Protein AF-A0A7C1W800-F1 (afdb_monomer_lite)

Sequence (62 aa):
MIGPKVYDHVDILVEKKLVNAKPQGSTEVLTTSRLFPEYFGIDSTKPEEIREFLARKTGVKK

Radius of gyration: 12.6 Å; chains: 1; bounding box: 30×22×26 Å

pLDDT: mean 86.95, std 9.16, range [51.62, 95.5]

Foldseek 3Di:
DPDPCVVVVVVVCVVVVQWDWDDDDPDTDIDGDPCNCVVVVNPDPDPVSVVVVCCVVVVPDD

Structure (mmCIF, N/CA/C/O backbone):
data_AF-A0A7C1W800-F1
#
_entry.id   AF-A0A7C1W800-F1
#
loop_
_atom_site.group_PDB
_atom_site.id
_atom_site.type_symbol
_atom_site.label_atom_id
_atom_site.label_alt_id
_atom_site.label_comp_id
_atom_site.label_asym_id
_atom_site.label_entity_id
_atom_site.label_seq_id
_atom_site.pdbx_PDB_ins_code
_atom_site.Cartn_x
_atom_site.Cartn_y
_atom_site.Cartn_z
_atom_site.occupancy
_atom_site.B_iso_or_equiv
_atom_site.auth_seq_id
_atom_site.auth_comp_id
_atom_site.auth_asym_id
_atom_site.auth_atom_id
_atom_site.pdbx_PDB_model_num
ATOM 1 N N . MET A 1 1 ? 13.353 -12.696 2.773 1.00 55.12 1 MET A N 1
ATOM 2 C CA . MET A 1 1 ? 13.025 -11.922 1.555 1.00 55.12 1 MET A CA 1
ATOM 3 C C . MET A 1 1 ? 11.664 -12.364 1.068 1.00 55.12 1 MET A C 1
ATOM 5 O O . MET A 1 1 ? 11.445 -13.564 0.957 1.00 55.12 1 MET A O 1
ATOM 9 N N . ILE A 1 2 ? 10.754 -11.421 0.830 1.00 70.50 2 ILE A N 1
ATOM 10 C CA . ILE A 1 2 ? 9.508 -11.709 0.114 1.00 70.50 2 ILE A CA 1
ATOM 11 C C . ILE A 1 2 ? 9.934 -12.006 -1.331 1.00 70.50 2 ILE A C 1
ATOM 13 O O . ILE A 1 2 ? 10.743 -11.264 -1.880 1.00 70.50 2 ILE A O 1
ATOM 17 N N . GLY A 1 3 ? 9.535 -13.154 -1.883 1.00 82.75 3 GLY A N 1
ATOM 18 C CA . GLY A 1 3 ? 10.018 -13.622 -3.188 1.00 82.75 3 GLY A CA 1
ATOM 19 C C . GLY A 1 3 ? 9.703 -12.656 -4.344 1.00 82.75 3 GLY A C 1
ATOM 20 O O . GLY A 1 3 ? 8.960 -11.695 -4.154 1.00 82.75 3 GLY A O 1
ATOM 21 N N . PRO A 1 4 ? 10.200 -12.926 -5.566 1.00 86.75 4 PRO A N 1
ATOM 22 C CA . PRO A 1 4 ? 10.093 -12.007 -6.708 1.00 86.75 4 PRO A CA 1
ATOM 23 C C . PRO A 1 4 ? 8.649 -11.631 -7.082 1.00 86.75 4 PRO A C 1
ATOM 25 O O . PRO A 1 4 ? 8.421 -10.554 -7.611 1.00 86.75 4 PRO A O 1
ATOM 28 N N . LYS A 1 5 ? 7.656 -12.452 -6.721 1.00 87.81 5 LYS A N 1
ATOM 29 C CA . LYS A 1 5 ? 6.224 -12.144 -6.903 1.00 87.81 5 LYS A CA 1
ATOM 30 C C . LYS A 1 5 ? 5.749 -10.885 -6.166 1.00 87.81 5 LYS A C 1
ATOM 32 O O . LYS A 1 5 ? 4.658 -10.396 -6.432 1.00 87.81 5 LYS A O 1
ATOM 37 N N . VAL A 1 6 ? 6.530 -10.369 -5.214 1.00 88.69 6 VAL A N 1
ATOM 38 C CA . VAL A 1 6 ? 6.183 -9.133 -4.502 1.00 88.69 6 VAL A CA 1
ATOM 39 C C . VAL A 1 6 ? 6.111 -7.934 -5.442 1.00 88.69 6 VAL A C 1
ATOM 41 O O . VAL A 1 6 ? 5.278 -7.068 -5.209 1.00 88.69 6 VAL A O 1
ATOM 44 N N . TYR A 1 7 ? 6.919 -7.905 -6.507 1.00 87.75 7 TYR A N 1
ATOM 45 C CA . TYR A 1 7 ? 6.887 -6.823 -7.491 1.00 87.75 7 TYR A CA 1
ATOM 46 C C . TYR A 1 7 ? 5.537 -6.795 -8.221 1.00 87.75 7 TYR A C 1
ATOM 48 O O . TYR A 1 7 ? 4.874 -5.764 -8.198 1.00 87.75 7 TYR A O 1
ATOM 56 N N . ASP A 1 8 ? 5.042 -7.954 -8.677 1.00 91.31 8 ASP A N 1
ATOM 57 C CA . ASP A 1 8 ? 3.703 -8.070 -9.277 1.00 91.31 8 ASP A CA 1
ATOM 58 C C . ASP A 1 8 ? 2.600 -7.578 -8.319 1.00 91.31 8 ASP A C 1
ATOM 60 O O . ASP A 1 8 ? 1.618 -6.955 -8.720 1.00 91.31 8 ASP A O 1
ATOM 64 N N . HIS A 1 9 ? 2.740 -7.849 -7.017 1.00 91.88 9 HIS A N 1
ATOM 65 C CA . HIS A 1 9 ? 1.789 -7.366 -6.014 1.00 91.88 9 HIS A CA 1
ATOM 66 C C . HIS A 1 9 ? 1.871 -5.852 -5.803 1.00 91.88 9 HIS 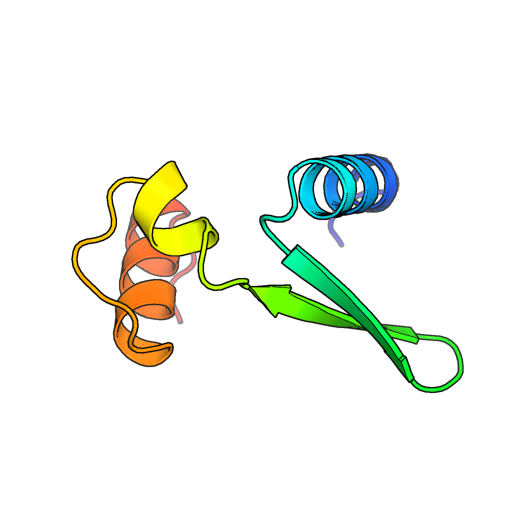A C 1
ATOM 68 O O . HIS A 1 9 ? 0.834 -5.217 -5.608 1.00 91.88 9 HIS A O 1
ATOM 74 N N . VAL A 1 10 ? 3.073 -5.274 -5.832 1.00 91.81 10 VAL A N 1
ATOM 75 C CA . VAL A 1 10 ? 3.266 -3.822 -5.753 1.00 91.81 10 VAL A CA 1
ATOM 76 C C . VAL A 1 10 ? 2.609 -3.146 -6.953 1.00 91.81 10 VAL A C 1
ATOM 78 O O . VAL A 1 10 ? 1.845 -2.204 -6.746 1.00 91.81 10 VAL A O 1
ATOM 81 N N . ASP A 1 11 ? 2.790 -3.679 -8.161 1.00 91.88 11 ASP A N 1
ATOM 82 C CA . ASP A 1 11 ? 2.171 -3.146 -9.379 1.00 91.88 11 ASP A CA 1
ATOM 83 C C . ASP A 1 11 ? 0.640 -3.134 -9.278 1.00 91.88 11 ASP A C 1
ATOM 85 O O . ASP A 1 11 ? 0.005 -2.105 -9.517 1.00 91.88 11 ASP A O 1
ATOM 89 N N . ILE A 1 12 ? 0.036 -4.230 -8.802 1.00 94.44 12 ILE A N 1
ATOM 90 C CA . ILE A 1 12 ? -1.419 -4.313 -8.576 1.00 94.44 12 ILE A CA 1
ATOM 91 C C . ILE A 1 12 ? -1.888 -3.280 -7.535 1.00 94.44 12 ILE A C 1
ATOM 93 O O . ILE A 1 12 ? -2.959 -2.682 -7.677 1.00 94.44 12 ILE A O 1
ATOM 97 N N . LEU A 1 13 ? -1.122 -3.067 -6.460 1.00 94.12 13 LEU A N 1
ATOM 98 C CA . LEU A 1 13 ? -1.464 -2.088 -5.420 1.00 94.12 13 LEU A CA 1
ATOM 99 C C . LEU A 1 13 ? -1.361 -0.644 -5.928 1.00 94.12 13 LEU A C 1
ATOM 101 O O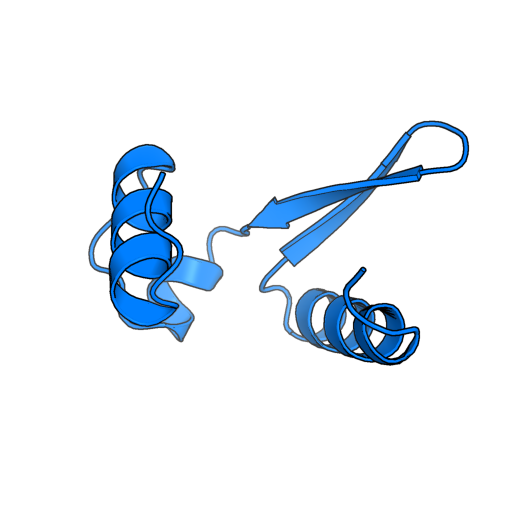 . LEU A 1 13 ? -2.165 0.202 -5.517 1.00 94.12 13 LEU A O 1
ATOM 105 N N . VAL A 1 14 ? -0.408 -0.370 -6.819 1.00 94.50 14 VAL A N 1
ATOM 106 C CA . VAL A 1 14 ? -0.254 0.924 -7.493 1.00 94.50 14 VAL A CA 1
ATOM 107 C C . VAL A 1 14 ? -1.394 1.152 -8.486 1.00 94.50 14 VAL A C 1
ATOM 109 O O . VAL A 1 14 ? -2.032 2.204 -8.441 1.00 94.50 14 VAL A O 1
ATOM 112 N N . GLU A 1 15 ? -1.734 0.157 -9.311 1.00 95.50 15 GLU A N 1
ATOM 113 C CA . GLU A 1 15 ? -2.849 0.225 -10.268 1.00 95.50 15 GLU A CA 1
ATOM 114 C C . GLU A 1 15 ? -4.185 0.509 -9.562 1.00 95.50 15 GLU A C 1
ATOM 116 O O . GLU A 1 15 ? -4.974 1.355 -9.991 1.00 95.50 15 GLU A O 1
ATOM 121 N N . LYS A 1 16 ? -4.410 -0.127 -8.405 1.00 94.38 16 LYS A N 1
ATOM 122 C CA . LYS A 1 16 ? -5.591 0.108 -7.557 1.00 94.38 16 LYS A CA 1
ATOM 123 C C . LYS A 1 16 ? -5.553 1.425 -6.780 1.00 94.38 16 LYS A C 1
ATOM 125 O O . LYS A 1 16 ? -6.489 1.708 -6.035 1.00 94.38 16 LYS A O 1
ATOM 130 N N . LYS A 1 17 ? -4.499 2.234 -6.929 1.00 93.88 17 LYS A N 1
ATOM 131 C CA . LYS A 1 17 ? -4.284 3.500 -6.207 1.00 93.88 17 LYS A CA 1
ATOM 132 C C . LYS A 1 17 ? -4.255 3.336 -4.684 1.00 93.88 17 LYS A C 1
ATOM 134 O O . LYS A 1 17 ? -4.547 4.284 -3.955 1.00 93.88 17 LYS A O 1
ATOM 139 N N . LEU A 1 18 ? -3.910 2.149 -4.186 1.00 93.56 18 LEU A N 1
ATOM 140 C CA . LEU A 1 18 ? -3.799 1.858 -2.752 1.00 93.56 18 LEU A CA 1
ATOM 141 C C . LEU A 1 18 ? -2.421 2.248 -2.209 1.00 93.56 18 LEU A C 1
ATOM 143 O O . LEU A 1 18 ? -2.295 2.664 -1.057 1.00 93.56 18 LEU A O 1
ATOM 147 N N . VAL A 1 19 ? -1.389 2.150 -3.044 1.00 94.31 19 VAL A N 1
ATOM 148 C CA . VAL A 1 19 ? -0.009 2.507 -2.708 1.00 94.31 19 VAL A CA 1
ATOM 149 C C . VAL A 1 19 ? 0.553 3.422 -3.791 1.00 94.31 19 VAL A C 1
ATOM 151 O O . VAL A 1 19 ? 0.250 3.267 -4.967 1.00 94.31 19 VAL A O 1
ATOM 154 N N . ASN A 1 20 ? 1.378 4.379 -3.384 1.00 93.31 20 ASN A N 1
ATOM 155 C CA . ASN A 1 20 ? 2.195 5.188 -4.274 1.00 93.31 20 ASN A CA 1
ATOM 156 C C . ASN A 1 20 ? 3.628 4.660 -4.243 1.00 93.31 20 ASN A C 1
ATOM 158 O O . ASN A 1 20 ? 4.183 4.489 -3.156 1.00 93.31 20 ASN A O 1
ATOM 162 N N . ALA A 1 21 ? 4.224 4.460 -5.414 1.00 93.25 21 ALA A N 1
ATOM 163 C CA . ALA A 1 21 ? 5.641 4.162 -5.561 1.00 93.25 21 ALA A CA 1
ATOM 164 C C . ALA A 1 21 ? 6.373 5.423 -6.027 1.00 93.25 21 ALA A C 1
ATOM 166 O O . ALA A 1 21 ? 6.003 6.029 -7.035 1.00 93.25 21 ALA A O 1
ATOM 167 N N . LYS A 1 22 ? 7.386 5.855 -5.270 1.00 92.81 22 LYS A N 1
ATOM 168 C CA . LYS A 1 22 ? 8.256 6.970 -5.654 1.00 92.81 22 LYS A CA 1
ATOM 169 C C . LYS A 1 22 ? 9.690 6.465 -5.824 1.00 92.81 22 LYS A C 1
ATOM 171 O O . LYS A 1 22 ? 10.239 5.945 -4.850 1.00 92.81 22 LYS A O 1
ATOM 176 N N . PRO A 1 23 ? 10.323 6.652 -6.994 1.00 90.75 23 PRO A N 1
ATOM 177 C CA . PRO A 1 23 ? 11.704 6.236 -7.193 1.00 90.75 23 PRO A CA 1
ATOM 178 C C . PRO A 1 23 ? 12.652 7.070 -6.323 1.00 90.75 23 PRO A C 1
ATOM 180 O O . PRO A 1 23 ? 12.537 8.297 -6.239 1.00 90.75 23 PRO A O 1
ATOM 183 N N . GLN A 1 24 ? 13.601 6.394 -5.683 1.00 92.31 24 GLN A N 1
ATOM 184 C CA . GLN A 1 24 ? 14.679 6.978 -4.894 1.00 92.31 24 GLN A CA 1
ATOM 185 C C . GLN A 1 24 ? 15.997 6.278 -5.255 1.00 92.31 24 GLN A C 1
ATOM 187 O O . GLN A 1 24 ? 16.466 5.369 -4.575 1.00 92.31 24 GLN A O 1
ATOM 192 N N . GLY A 1 25 ? 16.606 6.709 -6.363 1.00 90.19 25 GLY A N 1
ATOM 193 C CA . GLY A 1 25 ? 17.814 6.077 -6.896 1.00 90.19 25 GLY A CA 1
ATOM 194 C C . GLY A 1 25 ? 17.500 4.719 -7.524 1.00 90.19 25 GLY A C 1
ATOM 195 O O . GLY A 1 25 ? 16.701 4.651 -8.453 1.00 90.19 25 GLY A O 1
ATOM 196 N N . SER A 1 26 ? 18.136 3.654 -7.030 1.00 87.44 26 SER A N 1
ATOM 197 C CA . SER A 1 26 ? 17.917 2.270 -7.481 1.00 87.44 26 SER A CA 1
ATOM 198 C C . SER A 1 26 ? 16.808 1.533 -6.721 1.00 87.44 26 SER A C 1
ATOM 200 O O . SER A 1 26 ? 16.582 0.349 -6.969 1.00 87.44 26 SER A O 1
ATOM 202 N N . THR A 1 27 ? 16.139 2.201 -5.779 1.00 88.19 27 THR A N 1
ATOM 203 C CA . THR A 1 27 ? 15.037 1.643 -4.989 1.00 88.19 27 THR A CA 1
ATOM 204 C C . THR A 1 27 ? 13.783 2.497 -5.123 1.00 88.19 27 THR A C 1
ATOM 206 O O . THR A 1 27 ? 13.813 3.611 -5.649 1.00 88.19 27 THR A O 1
ATOM 209 N N . GLU A 1 28 ? 12.664 1.978 -4.630 1.00 88.50 28 GLU A N 1
ATOM 210 C CA . GLU A 1 28 ? 11.391 2.688 -4.595 1.00 88.50 28 GLU A CA 1
ATOM 211 C C . GLU A 1 28 ? 10.893 2.803 -3.159 1.00 88.50 28 GLU A C 1
ATOM 213 O O . GLU A 1 28 ? 10.949 1.853 -2.374 1.00 88.50 28 GLU A O 1
ATOM 218 N N . VAL A 1 29 ? 10.381 3.982 -2.815 1.00 93.44 29 VAL A N 1
ATOM 219 C CA . VAL A 1 29 ? 9.688 4.217 -1.552 1.00 93.44 29 VAL A CA 1
ATOM 220 C C . VAL A 1 29 ? 8.201 4.029 -1.786 1.00 93.44 29 VAL A C 1
ATOM 222 O O . VAL A 1 29 ? 7.573 4.788 -2.527 1.00 93.44 29 VAL A O 1
ATOM 225 N N . LEU A 1 30 ? 7.638 3.029 -1.115 1.00 92.88 30 LEU A N 1
ATOM 226 C CA . LEU A 1 30 ? 6.209 2.750 -1.130 1.00 92.88 30 LEU A CA 1
ATOM 227 C C . LEU A 1 30 ? 5.512 3.493 0.011 1.00 92.88 30 LEU A C 1
ATOM 229 O O . LEU A 1 30 ? 5.955 3.454 1.158 1.00 92.88 30 LEU A O 1
ATOM 233 N N . THR A 1 31 ? 4.406 4.167 -0.293 1.00 92.69 31 THR A N 1
ATOM 234 C CA . THR A 1 31 ? 3.598 4.905 0.691 1.00 92.69 31 THR A CA 1
ATOM 235 C C . THR A 1 31 ? 2.121 4.583 0.504 1.00 92.69 31 THR A C 1
ATOM 237 O O . THR A 1 31 ? 1.625 4.620 -0.619 1.00 92.69 31 THR A O 1
ATOM 240 N N . THR A 1 32 ? 1.387 4.304 1.582 1.00 91.62 32 THR A N 1
ATOM 241 C CA . THR A 1 32 ? -0.067 4.082 1.510 1.00 91.62 32 THR A CA 1
ATOM 242 C C . THR A 1 32 ? -0.795 5.356 1.091 1.00 91.62 32 THR A C 1
ATOM 244 O O . THR A 1 32 ? -0.488 6.449 1.574 1.00 91.62 32 THR A O 1
ATOM 247 N N . SER A 1 33 ? -1.768 5.228 0.193 1.00 91.62 33 SER A N 1
ATOM 248 C CA . SER A 1 33 ? -2.596 6.350 -0.246 1.00 91.62 33 SER A CA 1
ATOM 249 C C . SER A 1 33 ? -3.736 6.631 0.743 1.00 91.62 33 SER A C 1
ATOM 251 O O . SER A 1 33 ? -3.982 5.869 1.677 1.00 91.62 33 SER A O 1
ATOM 253 N N . ARG A 1 34 ? -4.486 7.714 0.508 1.00 88.56 34 ARG A N 1
ATOM 254 C CA . ARG A 1 34 ? -5.708 8.028 1.272 1.00 88.56 34 ARG A CA 1
ATOM 255 C C . ARG A 1 34 ? -6.848 7.033 1.035 1.00 88.56 34 ARG A C 1
ATOM 257 O O . ARG A 1 34 ? -7.723 6.941 1.880 1.00 88.56 34 ARG A O 1
ATOM 264 N N . LEU A 1 35 ? -6.823 6.302 -0.082 1.00 90.19 35 LEU A N 1
ATOM 265 C CA . LEU A 1 35 ? -7.812 5.269 -0.399 1.00 90.19 35 LEU A CA 1
ATOM 266 C C . LEU A 1 35 ? -7.552 3.979 0.388 1.00 90.19 35 LEU A C 1
ATOM 268 O O . LEU A 1 35 ? -8.451 3.167 0.568 1.00 90.19 35 LEU A O 1
ATOM 272 N N . PHE A 1 36 ? -6.321 3.779 0.863 1.00 91.50 36 PHE A N 1
ATOM 273 C CA . PHE A 1 36 ? -5.933 2.554 1.549 1.00 91.50 36 PHE A CA 1
ATOM 274 C C . PHE A 1 36 ? -6.793 2.267 2.795 1.00 91.50 36 PHE A C 1
ATOM 276 O O . PHE A 1 36 ? -7.341 1.169 2.872 1.00 91.50 36 PHE A O 1
ATOM 283 N N . PRO A 1 37 ? -6.978 3.205 3.749 1.00 91.19 37 PRO A N 1
ATOM 284 C CA . PRO A 1 37 ? -7.815 2.952 4.920 1.00 91.19 37 PRO A CA 1
ATOM 285 C C . PRO A 1 37 ? -9.263 2.638 4.543 1.00 91.19 37 PRO A C 1
ATOM 287 O O . PRO A 1 37 ? -9.817 1.664 5.037 1.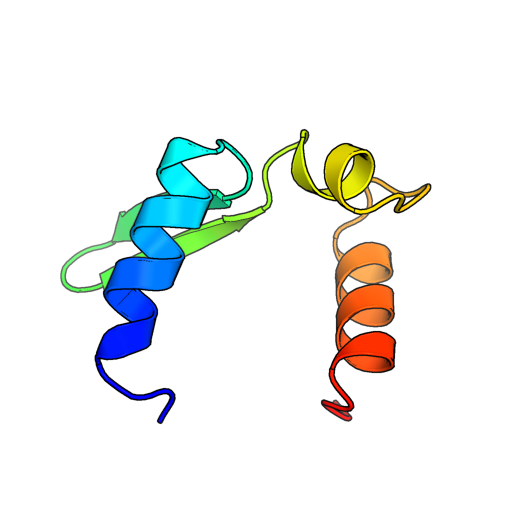00 91.19 37 PRO A O 1
ATOM 290 N N . GLU A 1 38 ? -9.839 3.395 3.608 1.00 89.44 38 GLU A N 1
ATOM 291 C CA . GLU A 1 38 ? -11.218 3.216 3.143 1.00 89.44 38 GLU A CA 1
ATOM 292 C C . GLU A 1 38 ? -11.430 1.838 2.502 1.00 89.44 38 GLU A C 1
ATOM 294 O O . GLU A 1 38 ? -12.355 1.115 2.864 1.00 89.44 38 GLU A O 1
ATOM 299 N N . TYR A 1 39 ? -10.519 1.422 1.618 1.00 90.19 39 TYR A N 1
ATOM 300 C CA . TYR A 1 39 ? -10.587 0.124 0.948 1.00 90.19 39 TYR A CA 1
ATOM 301 C C . TYR A 1 39 ? -10.496 -1.057 1.926 1.00 90.19 39 TYR A C 1
ATOM 303 O O . TYR A 1 39 ? -11.117 -2.098 1.710 1.00 90.19 39 TYR A O 1
ATOM 311 N N . PHE A 1 40 ? -9.714 -0.916 3.000 1.00 88.69 40 PHE A N 1
ATOM 312 C CA . PHE A 1 40 ? -9.512 -1.971 3.997 1.00 88.69 40 PHE A CA 1
ATOM 313 C C . PHE A 1 40 ? -10.413 -1.849 5.235 1.00 88.69 40 PHE A C 1
ATOM 315 O O . PHE A 1 40 ? -10.295 -2.693 6.128 1.00 88.69 40 PHE A O 1
ATOM 322 N N . GLY A 1 41 ? -11.304 -0.852 5.285 1.00 87.94 41 GLY A N 1
ATOM 323 C CA . GLY A 1 41 ? -12.205 -0.612 6.416 1.00 87.94 41 GLY A CA 1
ATOM 324 C C . GLY A 1 41 ? -11.476 -0.198 7.698 1.00 87.94 41 GLY A C 1
ATOM 325 O O . GLY A 1 41 ? -11.789 -0.697 8.774 1.00 87.94 41 GLY A O 1
ATOM 326 N N . ILE A 1 42 ? -10.450 0.647 7.579 1.00 88.06 42 ILE A N 1
ATOM 327 C CA . ILE A 1 42 ? -9.699 1.203 8.708 1.00 88.06 42 ILE A CA 1
ATOM 328 C C . ILE A 1 42 ? -10.259 2.596 9.011 1.00 88.06 42 ILE A C 1
ATOM 330 O O . ILE A 1 42 ? -10.083 3.518 8.216 1.00 88.06 42 ILE A O 1
ATOM 334 N N . ASP A 1 43 ? -10.848 2.773 10.194 1.00 83.69 43 ASP A N 1
ATOM 335 C CA . ASP A 1 43 ? -11.460 4.037 10.649 1.00 83.69 43 ASP A CA 1
ATOM 336 C C . ASP A 1 43 ? -10.439 5.132 11.028 1.00 83.69 43 ASP A C 1
ATOM 338 O O . ASP A 1 43 ? -10.730 6.050 11.795 1.00 83.69 43 ASP A O 1
ATOM 342 N N . SER A 1 44 ? -9.210 5.046 10.513 1.00 82.56 44 SER A N 1
ATOM 343 C CA . SER A 1 44 ? -8.125 5.964 10.841 1.00 82.56 44 SER A CA 1
ATOM 344 C C . SER A 1 44 ? -7.249 6.291 9.646 1.00 82.56 44 SER A C 1
ATOM 346 O O . SER A 1 44 ? -6.858 5.428 8.863 1.00 82.56 44 SER A O 1
ATOM 348 N N . THR A 1 45 ? -6.872 7.564 9.558 1.00 82.38 45 THR A N 1
ATOM 349 C CA . THR A 1 45 ? -5.902 8.078 8.587 1.00 82.38 45 THR A CA 1
ATOM 350 C C . THR A 1 45 ? -4.517 8.288 9.198 1.00 82.38 45 THR A C 1
ATOM 352 O O . THR A 1 45 ? -3.625 8.792 8.513 1.00 82.38 45 THR A O 1
ATOM 355 N N . LYS A 1 46 ? -4.320 7.963 10.486 1.00 87.69 46 LYS A N 1
ATOM 356 C CA . LYS A 1 46 ? -3.026 8.146 11.153 1.00 87.69 46 LYS A CA 1
ATOM 357 C C . LYS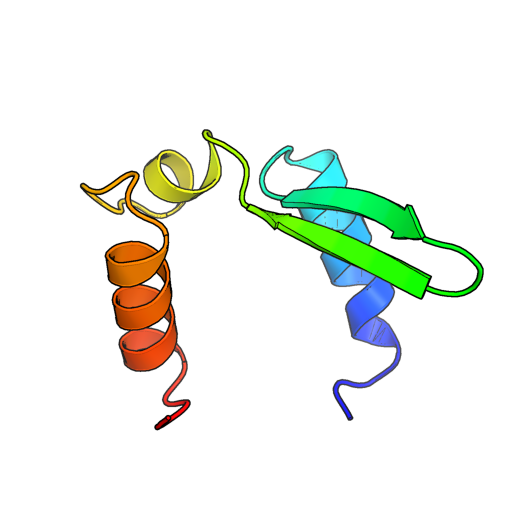 A 1 46 ? -2.082 6.991 10.803 1.00 87.69 46 LYS A C 1
ATOM 359 O O . LYS A 1 46 ? -2.448 5.833 11.017 1.00 87.69 46 LYS A O 1
ATOM 364 N N . PRO A 1 47 ? -0.863 7.267 10.303 1.00 86.12 47 PRO A N 1
ATOM 365 C CA . PRO A 1 47 ? 0.090 6.225 9.922 1.00 86.12 47 PRO A CA 1
ATOM 366 C C . PRO A 1 47 ? 0.391 5.222 11.040 1.00 86.12 47 PRO A C 1
ATOM 368 O O . PRO A 1 47 ? 0.574 4.036 10.772 1.00 86.12 47 PRO A O 1
ATOM 371 N N . GLU A 1 48 ? 0.440 5.678 12.289 1.00 88.06 48 GLU A N 1
ATOM 372 C CA . GLU A 1 48 ? 0.722 4.858 13.467 1.00 88.06 48 GLU A CA 1
ATOM 373 C C . GLU A 1 48 ? -0.391 3.832 13.704 1.00 88.06 48 GLU A C 1
ATOM 375 O O . GLU A 1 48 ? -0.113 2.642 13.840 1.00 88.06 48 GLU A O 1
ATOM 380 N N . GLU A 1 49 ? -1.648 4.274 13.660 1.00 88.12 49 GLU A N 1
ATOM 381 C CA . GLU A 1 49 ? -2.823 3.420 13.862 1.00 88.12 49 GLU A CA 1
ATOM 382 C C . GLU A 1 49 ? -2.978 2.409 12.712 1.00 88.12 49 GLU A C 1
ATOM 384 O O . GLU A 1 49 ? -3.252 1.230 12.945 1.00 88.12 49 GLU A O 1
ATOM 389 N N . ILE A 1 50 ? -2.696 2.827 11.471 1.00 87.69 50 ILE A N 1
ATOM 390 C CA . ILE A 1 50 ? -2.675 1.930 10.303 1.00 87.69 50 ILE A CA 1
ATOM 391 C C . ILE A 1 50 ? -1.575 0.867 10.457 1.00 87.69 50 ILE A C 1
ATOM 393 O O . ILE A 1 50 ? -1.814 -0.314 10.198 1.00 87.69 50 ILE A O 1
ATOM 397 N N . ARG A 1 51 ? -0.372 1.251 10.906 1.00 87.69 51 ARG A N 1
ATOM 398 C CA . ARG A 1 51 ? 0.726 0.300 11.161 1.00 87.69 51 ARG A CA 1
ATOM 399 C C . ARG A 1 51 ? 0.352 -0.713 12.235 1.00 87.69 51 ARG A C 1
ATOM 401 O O . ARG A 1 51 ? 0.620 -1.897 12.053 1.00 87.69 51 ARG A O 1
ATOM 408 N N . GLU A 1 52 ? -0.276 -0.278 13.324 1.00 88.06 52 GLU A N 1
ATOM 409 C CA . GLU A 1 52 ? -0.748 -1.185 14.372 1.00 88.06 52 GLU A CA 1
ATOM 410 C C . GLU A 1 52 ? -1.821 -2.14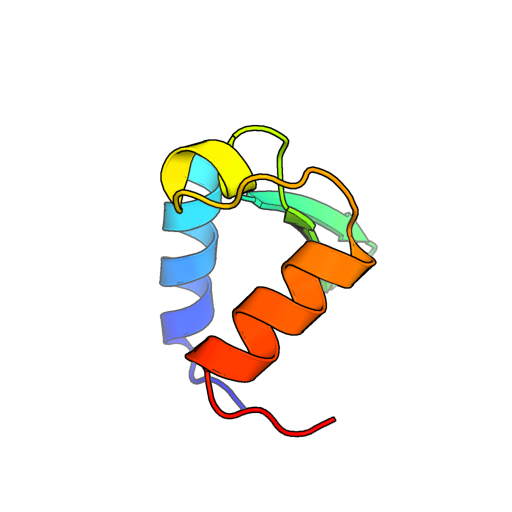9 13.871 1.00 88.06 52 GLU A C 1
ATOM 412 O O . GLU A 1 52 ? -1.777 -3.337 14.196 1.00 88.06 52 GLU A O 1
ATOM 417 N N . PHE A 1 53 ? -2.775 -1.660 13.077 1.00 87.38 53 PHE A N 1
ATOM 418 C CA . PHE A 1 53 ? -3.802 -2.498 12.465 1.00 87.38 53 PHE A CA 1
ATOM 419 C C . PHE A 1 53 ? -3.179 -3.578 11.572 1.00 87.38 53 PHE A C 1
ATOM 421 O O . PHE A 1 53 ? -3.495 -4.764 11.703 1.00 87.38 53 PHE A O 1
ATOM 428 N N . LEU A 1 54 ? -2.243 -3.187 10.702 1.00 87.25 54 LEU A N 1
ATOM 429 C CA . LEU A 1 54 ? -1.538 -4.116 9.822 1.00 87.25 54 LEU A CA 1
ATOM 430 C C . LEU A 1 54 ? -0.684 -5.112 10.615 1.00 87.25 54 LEU A C 1
ATOM 432 O O . LEU A 1 54 ? -0.721 -6.302 10.306 1.00 87.25 54 LEU A O 1
ATOM 436 N N . ALA A 1 55 ? 0.028 -4.672 11.655 1.00 87.00 55 ALA A N 1
ATOM 437 C CA . ALA A 1 55 ? 0.824 -5.545 12.520 1.00 87.00 55 ALA A CA 1
ATOM 438 C C . ALA A 1 55 ? -0.043 -6.612 13.208 1.00 87.00 55 ALA A C 1
ATOM 440 O O . ALA A 1 55 ? 0.295 -7.796 13.187 1.00 87.00 55 ALA A O 1
ATOM 441 N N . ARG A 1 56 ? -1.212 -6.217 13.737 1.00 85.88 56 ARG A N 1
ATOM 442 C CA . ARG A 1 56 ? -2.193 -7.148 14.321 1.00 85.88 56 ARG A CA 1
ATOM 443 C C . ARG A 1 56 ? -2.688 -8.172 13.297 1.00 85.88 56 ARG A C 1
ATOM 445 O O . ARG A 1 56 ? -2.759 -9.355 13.611 1.00 85.88 56 ARG A O 1
ATOM 452 N N . LYS A 1 57 ? -3.006 -7.731 12.075 1.00 84.25 57 LYS A N 1
ATOM 453 C CA . LYS A 1 57 ? -3.579 -8.584 11.019 1.00 84.25 57 LYS A CA 1
ATOM 454 C C . LYS A 1 57 ? -2.559 -9.528 10.372 1.00 84.25 57 LYS A C 1
ATOM 456 O O . LYS A 1 57 ? -2.924 -10.616 9.943 1.00 84.25 57 LYS A O 1
ATOM 461 N N . THR A 1 58 ? -1.296 -9.114 10.288 1.00 81.25 58 THR A N 1
ATOM 462 C CA . THR A 1 58 ? -0.215 -9.873 9.629 1.00 81.25 58 THR A CA 1
ATOM 463 C C . THR A 1 58 ? 0.623 -10.708 10.596 1.00 81.25 58 THR A C 1
ATOM 465 O O . THR A 1 58 ? 1.476 -11.473 10.154 1.00 81.25 58 THR A O 1
ATOM 468 N N . GLY A 1 59 ? 0.400 -10.581 11.909 1.00 77.31 59 GLY A N 1
ATOM 469 C CA . GLY A 1 59 ? 1.164 -11.302 12.932 1.00 77.31 59 GLY A CA 1
ATOM 470 C C . GLY A 1 59 ? 2.618 -10.839 13.063 1.00 77.31 59 GLY A C 1
ATOM 471 O O . GLY A 1 59 ? 3.399 -11.466 13.779 1.00 77.31 59 GLY A O 1
ATOM 472 N N . VAL A 1 60 ? 2.993 -9.743 12.396 1.00 68.50 60 VAL A N 1
ATOM 473 C CA . VAL A 1 60 ? 4.325 -9.148 12.496 1.00 68.50 60 VAL A CA 1
ATOM 474 C C . VAL A 1 60 ? 4.398 -8.412 13.833 1.00 68.50 60 VAL A C 1
ATOM 476 O O . VAL A 1 60 ? 3.954 -7.271 13.959 1.00 68.50 60 VAL A O 1
ATOM 479 N N . LYS A 1 61 ? 4.910 -9.091 14.866 1.00 52.47 61 LYS A N 1
ATOM 480 C CA . LYS A 1 61 ? 5.280 -8.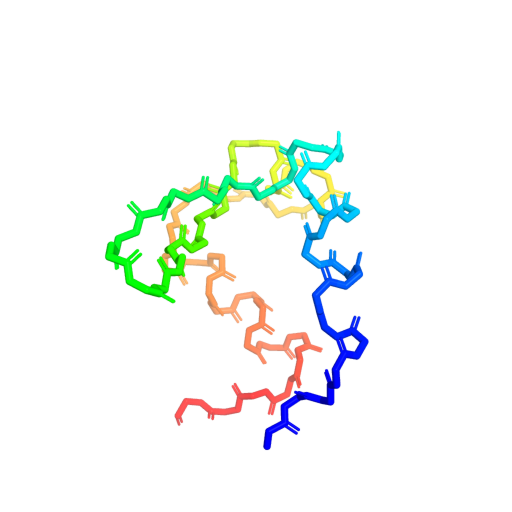433 16.124 1.00 52.47 61 LYS A CA 1
ATOM 481 C C . LYS A 1 61 ? 6.458 -7.498 15.849 1.00 52.47 61 LYS A C 1
ATOM 483 O O . LYS A 1 61 ? 7.422 -7.900 15.202 1.00 52.47 61 LYS A O 1
ATOM 488 N N . LYS A 1 62 ? 6.313 -6.253 16.300 1.00 51.62 62 LYS A N 1
ATOM 489 C CA . LYS A 1 62 ? 7.360 -5.232 16.279 1.00 51.62 62 LYS A CA 1
ATOM 490 C C . LYS A 1 62 ? 8.519 -5.631 17.187 1.00 51.62 62 LYS A C 1
ATOM 492 O O . LYS A 1 62 ? 8.230 -6.257 18.233 1.00 51.62 62 LYS A O 1
#

Secondary structure (DSSP, 8-state):
---THHHHHHHHHHHTTSEEEEEETTEEEEEE-THHHHHHT-S---HHHHHHHHHHHHT---